Protein AF-A0A373PPB5-F1 (afdb_monomer_lite)

Structure (mmCIF, N/CA/C/O backbone):
data_AF-A0A373PPB5-F1
#
_entry.id   AF-A0A373PPB5-F1
#
loop_
_atom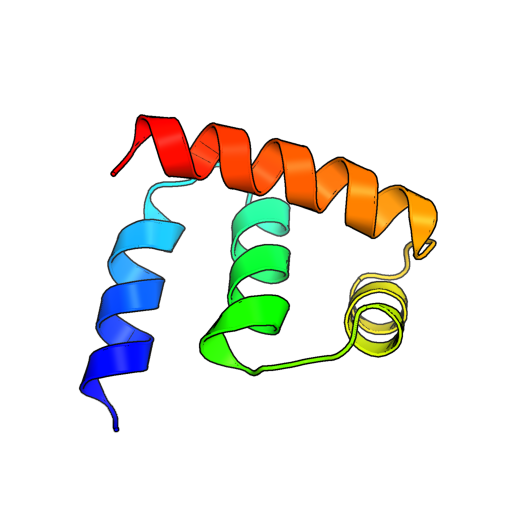_site.group_PDB
_atom_site.id
_atom_site.type_symbol
_atom_site.label_atom_id
_atom_site.label_alt_id
_atom_site.label_comp_id
_atom_site.label_asym_id
_atom_site.label_entity_id
_atom_site.label_seq_id
_atom_site.pdbx_PDB_ins_code
_atom_site.Cartn_x
_atom_site.Cartn_y
_atom_site.Cartn_z
_atom_site.occupancy
_atom_site.B_iso_or_equiv
_atom_site.auth_seq_id
_atom_site.auth_comp_id
_atom_site.auth_asym_id
_atom_site.auth_atom_id
_atom_site.pdbx_PDB_model_num
ATOM 1 N N . LEU A 1 1 ? -1.072 -18.083 12.294 1.00 58.94 1 LEU A N 1
ATOM 2 C CA . LEU A 1 1 ? -0.629 -17.620 10.944 1.00 58.94 1 LEU A CA 1
ATOM 3 C C . LEU A 1 1 ? -1.750 -16.889 10.205 1.00 58.94 1 LEU A C 1
ATOM 5 O O . LEU A 1 1 ? -1.455 -15.897 9.552 1.00 58.94 1 LEU A O 1
ATOM 9 N N . VAL A 1 2 ? -3.008 -17.335 10.338 1.00 60.97 2 VAL A N 1
ATOM 10 C CA . VAL A 1 2 ? -4.195 -16.603 9.854 1.00 60.97 2 VAL A CA 1
ATOM 11 C C . VAL A 1 2 ? -4.373 -15.263 10.592 1.00 60.97 2 VAL A C 1
ATOM 13 O O . VAL A 1 2 ? -4.693 -14.263 9.958 1.00 60.97 2 VAL A O 1
ATOM 16 N N . ASP A 1 3 ? -4.034 -15.206 11.884 1.00 79.62 3 ASP A N 1
ATOM 17 C CA . ASP A 1 3 ? -4.368 -14.054 12.740 1.00 79.62 3 ASP A CA 1
ATOM 18 C C . ASP A 1 3 ? -3.557 -12.785 12.444 1.00 79.62 3 ASP A C 1
ATOM 20 O O . ASP A 1 3 ? -4.128 -11.708 12.345 1.00 79.62 3 ASP A O 1
ATOM 24 N N . PHE A 1 4 ? -2.243 -12.891 12.201 1.00 82.19 4 PHE A N 1
ATOM 25 C CA . PHE A 1 4 ? -1.400 -11.708 11.953 1.00 82.19 4 PHE A CA 1
ATOM 26 C C . PHE A 1 4 ? -1.804 -10.954 10.679 1.00 82.19 4 PHE A C 1
ATOM 28 O O . PHE A 1 4 ? -1.831 -9.728 10.643 1.00 82.19 4 PHE A O 1
ATOM 35 N N . LYS A 1 5 ? -2.132 -11.688 9.609 1.00 86.00 5 LYS A N 1
ATOM 36 C CA . LYS A 1 5 ? -2.590 -11.070 8.361 1.00 86.00 5 LYS A CA 1
ATOM 37 C C . LYS A 1 5 ? -3.961 -10.417 8.530 1.00 86.00 5 LYS A C 1
ATOM 39 O O . LYS A 1 5 ? -4.180 -9.356 7.953 1.00 86.00 5 LYS A O 1
ATOM 44 N N . ALA A 1 6 ? -4.849 -11.023 9.316 1.00 89.12 6 ALA A N 1
ATOM 45 C CA . ALA A 1 6 ? -6.149 -10.441 9.631 1.00 89.12 6 ALA A CA 1
ATOM 46 C C . ALA A 1 6 ? -6.008 -9.153 10.461 1.00 89.12 6 ALA A C 1
ATOM 48 O O . ALA A 1 6 ? -6.602 -8.141 10.104 1.00 89.12 6 ALA A O 1
ATOM 49 N N . GLU A 1 7 ? -5.155 -9.155 11.488 1.00 87.19 7 GLU A N 1
ATOM 50 C CA . GLU A 1 7 ? -4.877 -7.981 12.326 1.00 87.19 7 GLU A CA 1
ATOM 51 C C . GLU A 1 7 ? -4.289 -6.821 11.511 1.00 87.19 7 GLU A C 1
ATOM 53 O O . GLU A 1 7 ? -4.748 -5.681 11.603 1.00 87.19 7 GLU A O 1
ATOM 58 N N . VAL A 1 8 ? -3.308 -7.109 10.647 1.00 88.12 8 VAL A N 1
ATOM 59 C CA . VAL A 1 8 ? -2.755 -6.103 9.731 1.00 88.12 8 VAL A CA 1
ATOM 60 C C . VAL A 1 8 ? -3.848 -5.560 8.813 1.00 88.12 8 VAL A C 1
ATOM 62 O O . VAL A 1 8 ? -3.935 -4.347 8.629 1.00 88.12 8 VAL A O 1
ATOM 65 N N . TRP A 1 9 ? -4.695 -6.429 8.251 1.00 92.19 9 TRP A N 1
ATOM 66 C CA . TRP A 1 9 ? -5.780 -5.989 7.377 1.00 92.19 9 TRP A CA 1
ATOM 67 C C . TRP A 1 9 ? -6.767 -5.068 8.099 1.00 92.19 9 TRP A C 1
ATOM 69 O O . TRP A 1 9 ? -7.102 -4.021 7.561 1.00 92.19 9 TRP A O 1
ATOM 79 N N . GLU A 1 10 ? -7.164 -5.389 9.330 1.00 92.69 10 GLU A N 1
ATOM 80 C CA . GLU A 1 10 ? -8.107 -4.579 10.113 1.00 92.69 10 GLU A CA 1
ATOM 81 C C . GLU A 1 10 ? -7.604 -3.144 10.347 1.00 92.69 10 GLU A C 1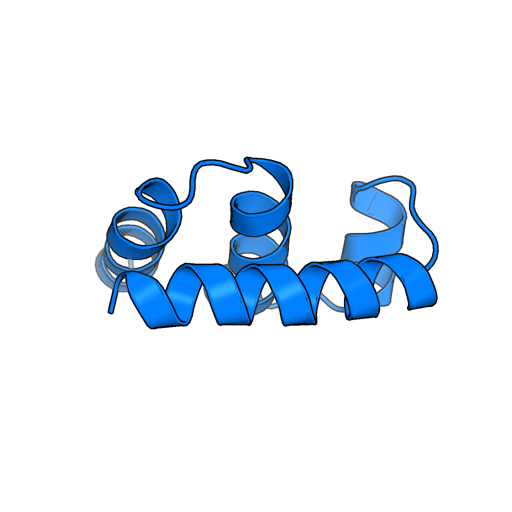
ATOM 83 O O . GLU A 1 10 ? -8.376 -2.181 10.311 1.00 92.69 10 GLU A O 1
ATOM 88 N N . LYS A 1 11 ? -6.295 -2.975 10.570 1.00 91.94 11 LYS A N 1
ATOM 89 C CA . LYS A 1 11 ? -5.686 -1.642 10.692 1.00 91.94 11 LYS A CA 1
ATOM 90 C C . LYS A 1 11 ? -5.623 -0.928 9.347 1.00 91.94 11 LYS A C 1
ATOM 92 O O . LYS A 1 11 ? -5.955 0.252 9.271 1.00 91.94 11 LYS A O 1
ATOM 97 N N . LEU A 1 12 ? -5.204 -1.633 8.294 1.00 94.75 12 LEU A N 1
ATOM 98 C CA . LEU A 1 12 ? -5.051 -1.046 6.966 1.00 94.75 12 LEU A CA 1
ATOM 99 C C . LEU A 1 12 ? -6.387 -0.648 6.346 1.00 94.75 12 LEU A C 1
ATOM 101 O O . LEU A 1 12 ? -6.434 0.391 5.701 1.00 94.75 12 LEU A O 1
ATOM 105 N N . ASP A 1 13 ? -7.459 -1.413 6.550 1.00 95.31 13 ASP A N 1
ATOM 106 C CA . ASP A 1 13 ? -8.752 -1.187 5.890 1.00 95.31 13 ASP A CA 1
ATOM 107 C C . ASP A 1 13 ? -9.396 0.164 6.246 1.00 95.31 13 ASP A C 1
ATOM 109 O O . ASP A 1 13 ? -10.174 0.720 5.476 1.00 95.31 13 ASP A O 1
ATOM 113 N N . LYS A 1 14 ? -8.972 0.757 7.366 1.00 95.44 14 LYS A N 1
ATOM 114 C CA . LYS A 1 14 ? -9.362 2.102 7.811 1.00 95.44 14 LYS A CA 1
ATOM 115 C C . LYS A 1 14 ? -8.714 3.233 6.995 1.00 95.44 14 LYS A C 1
ATOM 117 O O . LYS A 1 14 ? -9.151 4.378 7.095 1.00 95.44 14 LYS A O 1
ATOM 122 N N . ILE A 1 15 ? -7.681 2.951 6.197 1.00 96.94 15 ILE A N 1
ATOM 123 C CA . ILE A 1 15 ? -7.058 3.930 5.298 1.00 96.94 15 ILE A CA 1
ATOM 124 C C . ILE A 1 15 ? -7.910 4.064 4.031 1.00 96.94 15 ILE A C 1
ATOM 126 O O . ILE A 1 15 ? -8.113 3.098 3.299 1.00 96.94 15 ILE A O 1
ATOM 130 N N . ALA A 1 16 ? -8.344 5.287 3.725 1.00 95.75 16 ALA A N 1
ATOM 131 C CA . ALA A 1 16 ? -9.211 5.551 2.576 1.00 95.75 16 ALA A CA 1
ATOM 132 C C . ALA A 1 16 ? -8.543 5.296 1.207 1.00 95.75 16 ALA A C 1
ATOM 134 O O . ALA A 1 16 ? -9.206 4.876 0.263 1.00 95.75 16 ALA A O 1
ATOM 135 N N . ASP A 1 17 ? -7.240 5.565 1.064 1.00 96.69 17 ASP A N 1
ATOM 136 C CA . ASP A 1 17 ? -6.532 5.362 -0.207 1.00 96.69 17 ASP A CA 1
ATOM 137 C C . ASP A 1 17 ? -6.106 3.894 -0.373 1.00 96.69 17 ASP A C 1
ATOM 139 O O . ASP A 1 17 ? -5.156 3.419 0.255 1.00 96.69 17 ASP A O 1
ATOM 143 N N . GLU A 1 18 ? -6.773 3.185 -1.284 1.00 96.44 18 GLU A N 1
ATOM 144 C CA . GLU A 1 18 ? -6.482 1.787 -1.633 1.00 96.44 18 GLU A CA 1
ATOM 145 C C . GLU A 1 18 ? -5.014 1.537 -2.006 1.00 96.44 18 GLU A C 1
ATOM 147 O O . GLU A 1 18 ? -4.455 0.473 -1.725 1.00 96.44 18 GLU A O 1
ATOM 152 N N . ARG A 1 19 ? -4.335 2.525 -2.603 1.00 96.94 19 ARG A N 1
ATOM 153 C CA . ARG A 1 19 ? -2.919 2.386 -2.976 1.00 96.94 19 ARG A CA 1
ATOM 154 C C . ARG A 1 19 ? -2.042 2.337 -1.735 1.00 96.94 19 ARG A C 1
ATOM 156 O O . ARG A 1 19 ? -1.071 1.584 -1.708 1.00 96.94 19 ARG A O 1
ATOM 163 N N . TYR A 1 20 ? -2.383 3.102 -0.701 1.00 98.00 20 TYR A N 1
ATOM 164 C CA . TYR A 1 20 ? -1.664 3.084 0.570 1.00 98.00 20 TYR A CA 1
ATOM 165 C C . TYR A 1 20 ? -1.848 1.745 1.276 1.00 98.00 20 TYR A C 1
ATOM 167 O O . TYR A 1 20 ? -0.849 1.131 1.659 1.00 98.00 20 TYR A O 1
ATOM 175 N N . LYS A 1 21 ? -3.085 1.231 1.324 1.00 97.69 21 LYS A N 1
ATOM 176 C CA . LYS A 1 21 ? -3.374 -0.120 1.829 1.00 97.69 21 LYS A CA 1
ATOM 177 C C . LYS A 1 21 ? -2.540 -1.170 1.105 1.00 97.69 21 LYS A C 1
ATOM 179 O O . LYS A 1 21 ? -1.830 -1.949 1.739 1.00 97.69 21 LYS A O 1
ATOM 184 N N . ARG A 1 22 ? -2.545 -1.142 -0.231 1.00 98.00 22 ARG A N 1
ATOM 185 C CA . ARG A 1 22 ? -1.813 -2.105 -1.065 1.00 98.00 22 ARG A CA 1
ATOM 186 C C . ARG A 1 22 ? -0.300 -2.044 -0.849 1.00 98.00 22 ARG A C 1
ATOM 188 O O . ARG A 1 22 ? 0.331 -3.094 -0.745 1.00 98.00 22 ARG A O 1
ATOM 195 N N . ILE A 1 23 ? 0.290 -0.850 -0.755 1.00 98.44 23 ILE A N 1
ATOM 196 C CA . ILE A 1 23 ? 1.733 -0.682 -0.505 1.00 98.44 23 ILE A CA 1
ATOM 197 C C . ILE A 1 23 ? 2.117 -1.263 0.856 1.00 98.44 23 ILE A C 1
ATOM 199 O O . ILE A 1 23 ? 3.081 -2.026 0.941 1.00 98.44 23 ILE A O 1
ATOM 203 N N . LEU A 1 24 ? 1.368 -0.928 1.910 1.00 97.69 24 LEU A N 1
ATOM 204 C CA . LEU A 1 24 ? 1.646 -1.401 3.266 1.00 97.69 24 LEU A CA 1
ATOM 205 C C . LEU A 1 24 ? 1.436 -2.915 3.383 1.00 97.69 24 LEU A C 1
ATOM 207 O O . LEU A 1 24 ? 2.296 -3.611 3.921 1.00 97.69 24 LEU A O 1
ATOM 211 N N . TRP A 1 25 ? 0.365 -3.448 2.792 1.00 97.38 25 TRP A N 1
ATOM 212 C CA . TRP A 1 25 ? 0.114 -4.886 2.744 1.00 97.38 25 TRP A CA 1
ATOM 213 C C . TRP A 1 25 ? 1.264 -5.643 2.074 1.00 97.38 25 TRP A C 1
ATOM 215 O O . TRP A 1 25 ? 1.866 -6.537 2.673 1.00 97.38 25 TRP A O 1
ATOM 225 N N . LEU A 1 26 ? 1.625 -5.252 0.847 1.00 97.56 26 LEU A N 1
ATOM 226 C CA . LEU A 1 26 ? 2.694 -5.920 0.109 1.00 97.56 26 LEU A CA 1
ATOM 227 C C . LEU A 1 26 ? 4.026 -5.832 0.859 1.00 97.56 26 LEU A C 1
ATOM 229 O O . LEU A 1 26 ? 4.802 -6.790 0.849 1.00 97.56 26 LEU A O 1
ATOM 233 N N . ARG A 1 27 ? 4.297 -4.701 1.522 1.00 97.06 27 ARG A N 1
ATOM 234 C CA . ARG A 1 27 ? 5.555 -4.496 2.239 1.00 97.06 27 ARG A CA 1
ATOM 235 C C . ARG A 1 27 ? 5.643 -5.305 3.530 1.00 97.06 27 ARG A C 1
ATOM 237 O O . ARG A 1 27 ? 6.676 -5.932 3.754 1.00 97.06 27 ARG A O 1
ATOM 244 N N . TYR A 1 28 ? 4.609 -5.279 4.365 1.00 94.50 28 TYR A N 1
ATOM 245 C CA . TYR A 1 28 ? 4.678 -5.795 5.735 1.00 94.50 28 TYR A CA 1
ATOM 246 C C . TYR A 1 28 ? 3.990 -7.155 5.899 1.00 94.50 28 TYR A C 1
ATOM 248 O O . TYR A 1 28 ? 4.566 -8.043 6.524 1.00 94.50 28 TYR A O 1
ATOM 256 N N . ALA A 1 29 ? 2.821 -7.366 5.284 1.00 93.75 29 ALA A N 1
ATOM 257 C CA . ALA A 1 29 ? 2.108 -8.644 5.363 1.00 93.75 29 ALA A CA 1
ATOM 258 C C . ALA A 1 29 ? 2.703 -9.699 4.414 1.00 93.75 29 ALA A C 1
ATOM 260 O O . ALA A 1 29 ? 2.917 -10.846 4.810 1.00 93.75 29 ALA A O 1
ATOM 261 N N . ASP A 1 30 ? 3.017 -9.314 3.172 1.00 94.56 30 ASP A N 1
ATOM 262 C CA . ASP A 1 30 ? 3.571 -10.229 2.159 1.00 94.56 30 ASP A CA 1
ATOM 263 C C . ASP A 1 30 ? 5.099 -10.169 2.027 1.00 94.56 30 ASP A C 1
ATOM 265 O O . ASP A 1 30 ? 5.688 -10.940 1.264 1.00 94.56 30 ASP A O 1
ATOM 269 N N . ARG A 1 31 ? 5.756 -9.279 2.786 1.00 95.25 31 ARG A N 1
ATOM 270 C CA . ARG A 1 31 ? 7.222 -9.131 2.859 1.00 95.25 31 ARG A CA 1
ATOM 271 C C . ARG A 1 31 ? 7.891 -8.947 1.486 1.00 95.25 31 ARG A C 1
ATOM 273 O O . ARG A 1 31 ? 8.999 -9.429 1.249 1.00 95.25 31 ARG A O 1
ATOM 280 N N . LYS A 1 32 ? 7.227 -8.248 0.559 1.00 98.25 32 LYS A N 1
ATOM 281 C CA . LYS A 1 32 ? 7.740 -7.984 -0.792 1.00 98.25 32 LYS A CA 1
ATOM 282 C C . LYS A 1 32 ? 8.821 -6.901 -0.791 1.00 98.25 32 LYS A C 1
ATOM 284 O O . LYS A 1 32 ? 8.882 -6.009 0.064 1.00 98.25 32 LYS A O 1
ATOM 289 N N . THR A 1 33 ? 9.700 -6.973 -1.788 1.00 98.56 33 THR A N 1
ATOM 290 C CA . THR A 1 33 ? 10.751 -5.970 -2.007 1.00 98.56 33 THR A CA 1
ATOM 291 C C . THR A 1 33 ? 10.178 -4.708 -2.646 1.00 98.56 33 THR A C 1
ATOM 293 O O . THR A 1 33 ? 9.175 -4.756 -3.356 1.00 98.56 33 THR A O 1
ATOM 296 N N . TRP A 1 34 ? 10.854 -3.571 -2.469 1.00 98.56 34 TRP A N 1
ATOM 297 C CA . TRP A 1 34 ? 10.461 -2.318 -3.123 1.00 98.56 34 TRP A CA 1
ATOM 298 C C . TRP A 1 34 ? 10.418 -2.425 -4.646 1.00 98.56 34 TRP A C 1
ATOM 300 O O . TRP A 1 34 ? 9.520 -1.873 -5.274 1.00 98.56 34 TRP A O 1
ATOM 310 N N . ARG A 1 35 ? 11.349 -3.185 -5.238 1.00 98.44 35 ARG A N 1
ATOM 311 C CA . ARG A 1 35 ? 11.365 -3.450 -6.680 1.00 98.44 35 ARG A CA 1
ATOM 312 C C . ARG A 1 35 ? 10.129 -4.228 -7.127 1.00 98.44 35 ARG A C 1
ATOM 314 O O . ARG A 1 35 ? 9.551 -3.874 -8.147 1.00 98.44 35 ARG A O 1
ATOM 321 N N . TYR A 1 36 ? 9.722 -5.247 -6.366 1.00 98.75 36 TYR A N 1
ATOM 322 C CA . TYR A 1 36 ? 8.494 -5.988 -6.650 1.00 98.75 36 TYR A CA 1
ATOM 323 C C . TYR A 1 36 ? 7.273 -5.066 -6.585 1.00 98.75 36 TYR A C 1
ATOM 325 O O . TYR A 1 36 ? 6.490 -5.033 -7.521 1.00 98.75 36 TYR A O 1
ATOM 333 N N . ILE A 1 37 ? 7.141 -4.275 -5.516 1.00 98.62 37 ILE A N 1
ATOM 334 C CA . ILE A 1 37 ? 5.993 -3.373 -5.318 1.00 98.62 37 ILE A CA 1
ATOM 335 C C . ILE A 1 37 ? 5.918 -2.320 -6.431 1.00 98.62 37 ILE A C 1
ATOM 337 O O . ILE A 1 37 ? 4.841 -2.027 -6.937 1.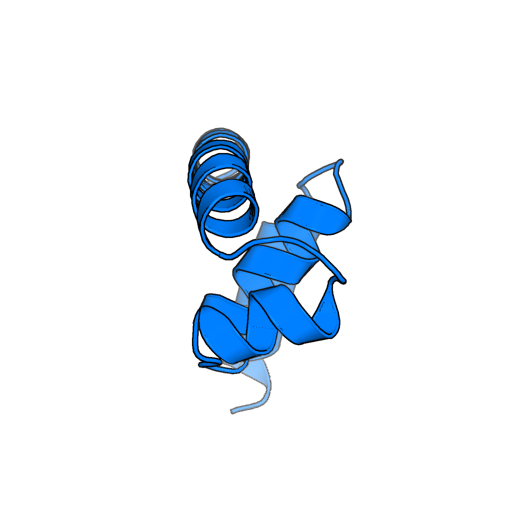00 98.62 37 ILE A O 1
ATOM 341 N N . ALA A 1 38 ? 7.062 -1.766 -6.833 1.00 98.56 38 ALA A N 1
ATOM 342 C CA . ALA A 1 38 ? 7.148 -0.813 -7.934 1.00 98.56 38 ALA A CA 1
ATOM 343 C C . ALA A 1 38 ? 6.677 -1.417 -9.263 1.00 98.56 38 ALA A C 1
ATOM 345 O O . ALA A 1 38 ? 5.887 -0.790 -9.964 1.00 98.56 38 ALA A O 1
ATOM 346 N N . LEU A 1 39 ? 7.107 -2.645 -9.570 1.00 98.38 39 LEU A N 1
ATOM 347 C CA . LEU A 1 39 ? 6.668 -3.365 -10.764 1.00 98.38 39 LEU A CA 1
ATOM 348 C C . LEU A 1 39 ? 5.166 -3.689 -10.715 1.00 98.38 39 LEU A C 1
ATOM 350 O O . LEU A 1 39 ? 4.448 -3.381 -11.657 1.00 98.38 39 LEU A O 1
ATOM 354 N N . GLU A 1 40 ? 4.700 -4.258 -9.603 1.00 98.25 40 GLU A N 1
ATOM 355 C CA . GLU A 1 40 ? 3.303 -4.645 -9.363 1.00 98.25 40 GLU A CA 1
ATOM 356 C C . GLU A 1 40 ? 2.336 -3.464 -9.517 1.00 98.25 40 GLU A C 1
ATOM 358 O O . GLU A 1 40 ? 1.262 -3.607 -10.091 1.00 98.25 40 GLU A O 1
ATOM 363 N N . LEU A 1 41 ? 2.711 -2.288 -9.007 1.00 97.50 41 LEU A N 1
ATOM 364 C CA . LEU A 1 41 ? 1.864 -1.094 -9.041 1.00 97.50 41 LEU A CA 1
ATOM 365 C C . LEU A 1 41 ? 2.141 -0.190 -10.249 1.00 97.50 41 LEU A C 1
ATOM 367 O O . LEU A 1 41 ? 1.570 0.894 -10.329 1.00 97.50 41 LEU A O 1
ATOM 371 N N . ASN A 1 42 ? 3.009 -0.615 -11.172 1.00 97.81 42 ASN A N 1
ATOM 372 C CA . ASN A 1 42 ? 3.414 0.143 -12.355 1.00 97.81 42 ASN A CA 1
ATOM 373 C C . ASN A 1 42 ? 3.895 1.574 -12.034 1.00 97.81 42 ASN A C 1
ATOM 375 O O . ASN A 1 42 ? 3.518 2.556 -12.675 1.00 97.81 42 ASN A O 1
ATOM 379 N N . PHE A 1 43 ? 4.745 1.692 -11.014 1.00 97.69 43 PHE A N 1
ATOM 380 C CA . PHE A 1 43 ? 5.353 2.951 -10.597 1.00 97.69 43 PHE A CA 1
ATOM 381 C C . PHE A 1 43 ? 6.868 2.832 -10.494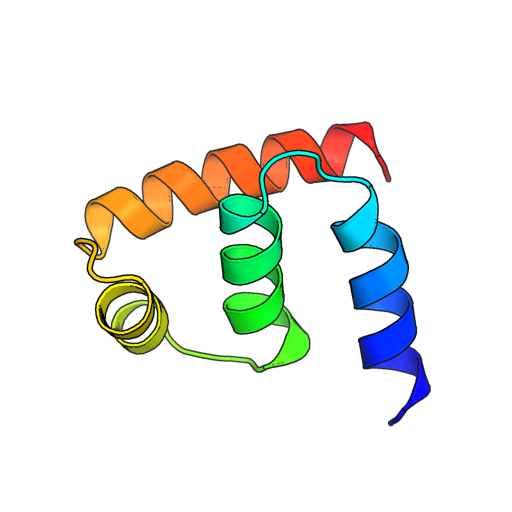 1.00 97.69 43 PHE A C 1
ATOM 383 O O . PHE A 1 43 ? 7.446 1.758 -10.361 1.00 97.69 43 PHE A O 1
ATOM 390 N N . THR A 1 44 ? 7.546 3.977 -10.481 1.00 98.38 44 THR A N 1
ATOM 391 C CA . THR A 1 44 ? 8.972 4.001 -10.147 1.00 98.38 44 THR A CA 1
ATOM 392 C C . THR A 1 44 ? 9.180 3.703 -8.660 1.00 98.38 44 THR A C 1
ATOM 394 O O . THR A 1 44 ? 8.373 4.100 -7.817 1.00 98.38 44 THR A O 1
ATOM 397 N N . ILE A 1 45 ? 10.314 3.087 -8.307 1.00 98.25 45 ILE A N 1
ATOM 398 C CA . ILE A 1 45 ? 10.695 2.841 -6.902 1.00 98.25 45 ILE A CA 1
ATOM 399 C C . ILE A 1 45 ? 10.684 4.148 -6.091 1.00 98.25 45 ILE A C 1
ATOM 401 O O . ILE A 1 45 ? 10.191 4.181 -4.965 1.00 98.25 45 ILE A O 1
ATOM 405 N N . ARG A 1 46 ? 11.153 5.255 -6.688 1.00 98.44 46 ARG A N 1
ATOM 406 C CA . ARG A 1 46 ? 11.125 6.586 -6.062 1.00 98.44 46 ARG A CA 1
ATOM 407 C C . ARG A 1 46 ? 9.701 7.009 -5.692 1.00 98.44 46 ARG A C 1
ATOM 409 O O . ARG A 1 46 ? 9.480 7.515 -4.594 1.00 98.44 46 ARG A O 1
ATOM 416 N N . TYR A 1 47 ? 8.741 6.813 -6.595 1.00 98.19 47 TYR A N 1
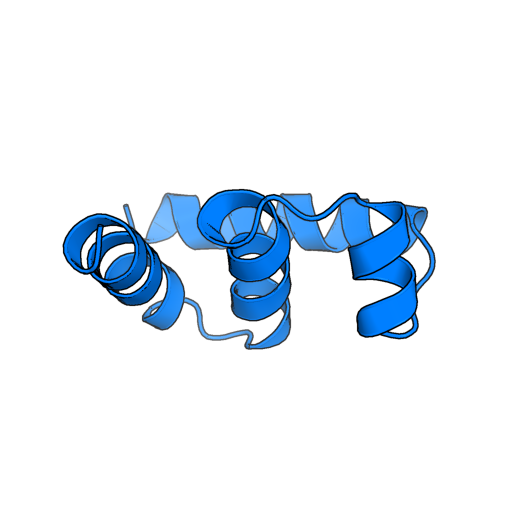ATOM 417 C CA . TYR A 1 47 ? 7.348 7.164 -6.337 1.00 98.19 47 TYR A CA 1
ATOM 418 C C . TYR A 1 47 ? 6.706 6.236 -5.296 1.00 98.19 47 TYR A C 1
ATOM 420 O O . TYR A 1 47 ? 6.003 6.729 -4.415 1.00 98.19 47 TYR A O 1
ATOM 428 N N . ILE A 1 48 ? 7.033 4.935 -5.307 1.00 98.50 48 ILE A N 1
ATOM 429 C CA . ILE A 1 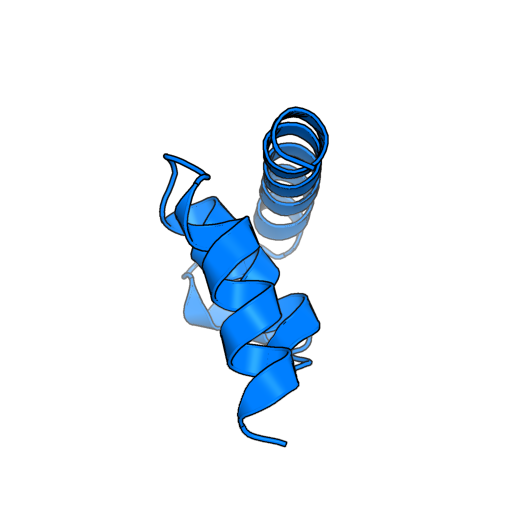48 ? 6.621 3.998 -4.249 1.00 98.50 48 ILE A CA 1
ATOM 430 C C . ILE A 1 48 ? 7.102 4.461 -2.876 1.00 98.50 48 ILE A C 1
ATOM 432 O O . ILE A 1 48 ? 6.298 4.495 -1.954 1.00 98.50 48 ILE A O 1
ATOM 436 N N . HIS A 1 49 ? 8.366 4.868 -2.724 1.00 98.50 49 HIS A N 1
ATOM 437 C CA . HIS A 1 49 ? 8.872 5.353 -1.433 1.00 98.50 49 HIS A CA 1
ATOM 438 C C . HIS A 1 49 ? 8.129 6.616 -0.968 1.00 98.50 49 HIS A C 1
ATOM 440 O O . HIS A 1 49 ? 7.771 6.730 0.201 1.00 98.50 49 HIS A O 1
ATOM 446 N N . LYS A 1 50 ? 7.828 7.551 -1.883 1.00 98.44 50 LYS A N 1
ATOM 447 C CA . LYS A 1 50 ? 7.035 8.748 -1.555 1.00 98.44 50 LYS A CA 1
ATOM 448 C C . LYS A 1 50 ? 5.622 8.384 -1.090 1.00 98.44 50 LYS A C 1
ATOM 450 O O . LYS A 1 50 ? 5.134 8.966 -0.127 1.00 98.44 50 LYS A O 1
ATOM 455 N N . MET A 1 51 ? 4.958 7.458 -1.781 1.00 98.25 51 MET A N 1
ATOM 456 C CA . MET A 1 51 ? 3.628 6.989 -1.388 1.00 98.25 51 MET A CA 1
ATOM 457 C C . MET A 1 51 ? 3.667 6.186 -0.091 1.00 98.25 51 MET A C 1
ATOM 459 O O . MET A 1 51 ? 2.765 6.331 0.718 1.00 98.25 51 MET A O 1
ATOM 463 N N . HIS A 1 52 ? 4.714 5.393 0.137 1.00 98.56 52 HIS A N 1
ATOM 464 C CA . HIS A 1 52 ? 4.906 4.635 1.371 1.00 98.56 52 HIS A CA 1
ATOM 465 C C . HIS A 1 52 ? 4.990 5.552 2.592 1.00 98.56 52 HIS A C 1
ATOM 467 O O . HIS A 1 52 ? 4.282 5.308 3.561 1.00 98.56 52 HIS A O 1
ATOM 473 N N . LEU A 1 53 ? 5.755 6.646 2.523 1.00 98.56 53 LEU A N 1
ATOM 474 C CA . LEU A 1 53 ? 5.809 7.631 3.611 1.00 98.56 53 LEU A CA 1
ATOM 475 C C . LEU A 1 53 ? 4.438 8.256 3.901 1.00 98.56 53 LEU A C 1
ATOM 477 O O . LEU A 1 53 ? 4.069 8.425 5.057 1.00 98.56 53 LEU A O 1
ATOM 481 N N . LYS A 1 54 ? 3.659 8.567 2.858 1.00 98.31 54 LYS A N 1
ATOM 482 C CA . LYS A 1 54 ? 2.287 9.070 3.026 1.00 98.31 54 LYS A CA 1
ATOM 483 C C . LYS A 1 54 ? 1.355 8.013 3.615 1.00 98.31 54 LYS A C 1
ATOM 485 O O . LYS A 1 54 ? 0.552 8.336 4.475 1.00 98.31 54 LYS A O 1
ATOM 490 N N . ALA A 1 55 ? 1.483 6.766 3.172 1.00 97.94 55 ALA A N 1
ATOM 491 C CA . ALA A 1 55 ? 0.706 5.645 3.680 1.00 97.94 55 ALA A CA 1
ATOM 492 C C . ALA A 1 55 ? 0.963 5.417 5.175 1.00 97.94 55 ALA A C 1
ATOM 494 O O . ALA A 1 55 ? 0.013 5.219 5.922 1.00 97.94 55 ALA A O 1
ATOM 495 N N . LEU A 1 56 ? 2.226 5.498 5.611 1.00 97.94 56 LEU A N 1
ATOM 496 C CA . LEU A 1 56 ? 2.582 5.450 7.031 1.00 97.94 56 LEU A CA 1
ATOM 497 C C . LEU A 1 56 ? 1.956 6.612 7.806 1.00 97.94 56 LEU A C 1
ATOM 499 O O . LEU A 1 56 ? 1.324 6.375 8.823 1.00 97.94 56 LEU A O 1
ATOM 503 N N . ALA A 1 57 ? 2.034 7.838 7.284 1.00 98.25 57 ALA A N 1
ATOM 504 C CA . ALA A 1 57 ? 1.422 8.994 7.936 1.00 98.25 57 ALA A CA 1
ATOM 505 C C . ALA A 1 57 ? -0.112 8.894 8.049 1.00 98.25 57 ALA A C 1
ATOM 507 O O . ALA A 1 57 ? -0.686 9.429 8.991 1.00 98.25 57 ALA A O 1
ATOM 508 N N . GLU A 1 58 ? -0.796 8.243 7.101 1.00 97.75 58 GLU A N 1
ATOM 509 C CA . GLU A 1 58 ? -2.232 7.953 7.236 1.00 97.75 58 GLU A CA 1
ATOM 510 C C . GLU A 1 58 ? -2.499 6.833 8.248 1.00 97.75 58 GLU A C 1
ATOM 512 O O . GLU A 1 58 ? -3.453 6.928 9.014 1.00 97.75 58 GLU A O 1
ATOM 517 N N . LEU A 1 59 ? -1.651 5.800 8.291 1.00 95.88 59 LEU A N 1
ATOM 518 C CA . LEU A 1 59 ? -1.759 4.725 9.277 1.00 95.88 59 LEU A CA 1
ATOM 519 C C . LEU A 1 59 ? -1.554 5.239 10.711 1.00 95.88 59 LEU A C 1
ATOM 521 O O . LEU A 1 59 ? -2.301 4.851 11.604 1.00 95.88 59 LEU A O 1
ATOM 525 N N . ASP A 1 60 ? -0.603 6.149 10.921 1.00 96.38 60 ASP A N 1
ATOM 526 C CA . ASP A 1 60 ? -0.304 6.748 12.230 1.00 96.38 60 ASP A CA 1
ATOM 527 C C . ASP A 1 60 ? -1.483 7.548 12.809 1.00 96.38 60 ASP A C 1
ATOM 529 O O . ASP A 1 60 ? -1.559 7.751 14.014 1.00 96.38 60 ASP A O 1
ATOM 533 N N . LYS A 1 61 ? -2.430 8.000 11.976 1.00 95.62 61 LYS A N 1
ATOM 534 C CA . LYS A 1 61 ? -3.658 8.672 12.442 1.00 95.62 61 LYS A CA 1
ATOM 535 C C . LYS A 1 61 ? -4.722 7.696 12.949 1.00 95.62 61 LYS A C 1
ATOM 537 O O . LYS A 1 61 ? -5.719 8.129 13.520 1.00 95.62 61 LYS A O 1
ATOM 542 N N . ILE A 1 62 ? -4.567 6.410 12.643 1.00 89.88 62 ILE A N 1
ATOM 543 C CA . ILE A 1 62 ? -5.561 5.359 12.877 1.00 89.88 62 ILE A CA 1
ATOM 544 C C . ILE A 1 62 ? -5.186 4.495 14.087 1.00 89.88 62 ILE A C 1
ATOM 546 O O . ILE A 1 62 ? -6.083 3.944 14.734 1.00 89.88 62 ILE A O 1
ATOM 550 N N . ILE A 1 63 ? -3.885 4.309 14.329 1.00 87.06 63 ILE A N 1
ATOM 551 C CA . ILE A 1 63 ? -3.347 3.448 15.393 1.00 87.06 63 ILE A CA 1
ATOM 552 C C . ILE A 1 63 ? -3.262 4.196 16.722 1.00 87.06 63 ILE A C 1
ATOM 554 O O . ILE A 1 63 ? -2.881 5.384 16.719 1.00 87.06 63 ILE A O 1
#

Sequence (63 aa):
LVDFKAEVWEKLDKIADERYKRILWLRYADRKTWRYIALELNFTIRYIHKMHLKALAELDKII

Radius of gyration: 11.34 Å; chains: 1; bounding box: 21×27×28 Å

Secondary structure (DSSP, 8-state):
-HHHHHHHHHHHTT-S-HHHHHHHIIIIIS---HHHHHHHTT--HHHHHHHHHHHHHHHTTT-

pLDDT: mean 94.53, std 7.51, range [58.94, 98.75]

Foldseek 3Di:
DVPVLVVLLVLLVPQPDPLLSLLCCCCPVVVDDLVVNCVVVVHDSVVSVVSPVVSVVSSVVRD